Protein AF-A0A645HSS9-F1 (afdb_monomer_lite)

Foldseek 3Di:
DVLLLLCLVLVLVCLVPVPDPVSVVSNVVSVVVVVVVCVVLPDALLQLLLVCCCVVLVDPSVLSSLLCVLVLLLQQAPLDPVVNVVQCVSQVHPDSVSSSVSSCVSCVSVVRHNDVVVSVQDPVNSVVSSLVSCPDPRVVSRSDRDD

Secondary structure (DSSP, 8-state):
-HHHHHHHHHHHHHHH-TT-HHHHHHHHHHHHHHHHHHHHH---HHHHHHHHHHHHH---HHHHHHHHHHHHHHHHTTS-HHHHHHHHHHTT-SSHHHHHHHHHHHHHHTT--S-GGGGT--HHHHHHHHHHHHHSTTGGGSSS---

InterPro domains:
  IPR039697 Iron-type alcohol dehydrogenase-like [PTHR11496] (4-134)
  IPR056798 Fe-containing alcohol dehydrogenase-like, C-terminal [PF25137] (7-134)

Organism: NCBI:txid1076179

Radius of gyration: 15.41 Å; chains: 1; bounding box: 33×34×40 Å

pLDDT: mean 91.59, std 7.44, range [54.75, 98.5]

Sequence (147 aa):
MQSARRTLATLPALMQDLGSAQLRSEMAEAALMAGLAFSNTKTALAHSLSYDITLQHGVPHGLACSFSLPLVLEMALGADAAADAALLSIFDAGTPAAAVECLRGVLQGLGVATDPAHYGVPSQAWSAMVQKAASGPRGRNFIRSLN

Structure (mmCIF, N/CA/C/O backbone):
data_AF-A0A645HSS9-F1
#
_entry.id   AF-A0A645HSS9-F1
#
loop_
_atom_site.group_PDB
_atom_site.id
_atom_site.type_symbol
_atom_site.label_atom_id
_atom_site.label_alt_id
_atom_site.label_comp_id
_atom_site.label_asym_id
_atom_site.label_entity_id
_atom_site.label_seq_id
_atom_site.pdbx_PDB_ins_code
_atom_site.Cartn_x
_atom_site.Cartn_y
_atom_site.Cartn_z
_atom_site.occupancy
_atom_site.B_iso_or_equiv
_atom_site.auth_seq_id
_atom_site.auth_comp_id
_atom_site.auth_asym_id
_atom_site.auth_atom_id
_atom_site.pdbx_PDB_model_num
ATOM 1 N N . MET A 1 1 ? 5.059 9.992 2.684 1.00 88.12 1 MET A N 1
ATOM 2 C CA . MET A 1 1 ? 5.785 9.411 3.838 1.00 88.12 1 MET A CA 1
ATOM 3 C C . MET A 1 1 ? 4.985 9.523 5.131 1.00 88.12 1 MET A C 1
ATOM 5 O O . MET A 1 1 ? 4.641 8.490 5.685 1.00 88.12 1 MET A O 1
ATOM 9 N N . GLN A 1 2 ? 4.628 10.729 5.593 1.00 92.50 2 GLN A N 1
ATOM 10 C CA . GLN A 1 2 ? 3.932 10.912 6.879 1.00 92.50 2 GLN A CA 1
ATOM 11 C C . GLN A 1 2 ? 2.599 10.142 6.977 1.00 92.50 2 GLN A C 1
ATOM 13 O O . GLN A 1 2 ? 2.375 9.452 7.965 1.00 92.50 2 GLN A O 1
ATOM 18 N N . SER A 1 3 ? 1.759 10.174 5.934 1.00 95.69 3 SER A N 1
ATOM 19 C CA . SER A 1 3 ? 0.508 9.396 5.886 1.00 95.69 3 SER A CA 1
ATOM 20 C C . SER A 1 3 ? 0.729 7.887 6.022 1.00 95.69 3 SER A C 1
ATOM 22 O O . SER A 1 3 ? 0.000 7.225 6.757 1.00 95.69 3 SER A O 1
ATOM 24 N N . ALA A 1 4 ? 1.753 7.346 5.354 1.00 95.62 4 ALA A N 1
ATOM 25 C CA . ALA A 1 4 ? 2.100 5.930 5.422 1.00 95.62 4 ALA A CA 1
ATOM 26 C C . ALA A 1 4 ? 2.536 5.538 6.839 1.00 95.62 4 ALA A C 1
ATOM 28 O O . ALA A 1 4 ? 1.978 4.602 7.400 1.00 95.62 4 ALA A O 1
ATOM 29 N N . ARG A 1 5 ? 3.438 6.310 7.463 1.00 96.81 5 ARG A N 1
ATOM 30 C CA . ARG A 1 5 ? 3.869 6.071 8.852 1.00 96.81 5 ARG A CA 1
ATOM 31 C C . ARG A 1 5 ? 2.697 6.099 9.835 1.00 96.81 5 ARG A C 1
ATOM 33 O O . ARG A 1 5 ? 2.578 5.205 10.663 1.00 96.81 5 ARG A O 1
ATOM 40 N N . ARG A 1 6 ? 1.805 7.091 9.716 1.00 97.06 6 ARG A N 1
ATOM 41 C CA . ARG A 1 6 ? 0.606 7.183 10.569 1.00 97.06 6 ARG A CA 1
ATOM 42 C C . ARG A 1 6 ? -0.340 6.009 10.343 1.00 97.06 6 ARG A C 1
ATOM 44 O O . ARG A 1 6 ? -0.799 5.420 11.305 1.00 97.06 6 ARG A O 1
ATOM 51 N N . THR A 1 7 ? -0.561 5.611 9.091 1.00 97.50 7 THR A N 1
ATOM 52 C CA . THR A 1 7 ? -1.387 4.436 8.771 1.00 97.50 7 THR A CA 1
ATOM 53 C C . THR A 1 7 ? -0.823 3.166 9.409 1.00 97.50 7 THR A C 1
ATOM 55 O O . THR A 1 7 ? -1.568 2.431 10.048 1.00 97.50 7 THR A O 1
ATOM 58 N N . LEU A 1 8 ? 0.487 2.926 9.279 1.00 96.19 8 LEU A N 1
ATOM 59 C CA . LEU A 1 8 ? 1.146 1.737 9.833 1.00 96.19 8 LEU A CA 1
ATOM 60 C C . LEU A 1 8 ? 1.108 1.696 11.367 1.00 96.19 8 LEU A C 1
ATOM 62 O O . LEU A 1 8 ? 1.026 0.613 11.934 1.00 96.19 8 LEU A O 1
ATOM 66 N N . ALA A 1 9 ? 1.134 2.854 12.032 1.00 95.44 9 ALA A N 1
ATOM 67 C CA . ALA A 1 9 ? 1.014 2.938 13.486 1.00 95.44 9 ALA A CA 1
ATOM 68 C C . ALA A 1 9 ? -0.442 2.806 13.972 1.00 95.44 9 ALA A C 1
ATOM 70 O O . ALA A 1 9 ? -0.721 2.072 14.917 1.00 95.44 9 ALA A O 1
ATOM 71 N N . THR A 1 10 ? -1.377 3.508 13.329 1.00 97.88 10 THR A N 1
ATOM 72 C CA . THR A 1 10 ? -2.760 3.638 13.805 1.00 97.88 10 THR A CA 1
ATOM 73 C C . THR A 1 10 ? -3.630 2.446 13.416 1.00 97.88 10 THR A C 1
ATOM 75 O O . THR A 1 10 ? -4.440 2.007 14.227 1.00 97.88 10 THR A O 1
ATOM 78 N N . LEU A 1 11 ? -3.497 1.903 12.200 1.00 96.81 11 LEU A N 1
ATOM 79 C CA . LEU A 1 11 ? -4.420 0.877 11.703 1.00 96.81 11 LEU A CA 1
ATOM 80 C C . LEU A 1 11 ? -4.398 -0.417 12.541 1.00 96.81 11 LEU A C 1
ATOM 82 O O . LEU A 1 11 ? -5.481 -0.880 12.898 1.00 96.81 11 LEU A O 1
ATOM 86 N N . PRO A 1 12 ? -3.235 -0.986 12.924 1.00 96.44 12 PRO A N 1
ATOM 87 C CA . PRO A 1 12 ? -3.211 -2.167 13.787 1.00 96.44 12 PRO A CA 1
ATOM 88 C C . PRO A 1 12 ? -3.858 -1.919 15.152 1.00 96.44 12 PRO A C 1
ATOM 90 O O . PRO A 1 12 ? -4.610 -2.763 15.629 1.00 96.44 12 PRO A O 1
ATOM 93 N N . ALA A 1 13 ? -3.622 -0.749 15.757 1.00 97.00 13 ALA A N 1
ATOM 94 C CA . ALA A 1 13 ? -4.246 -0.375 17.024 1.00 97.00 13 ALA A CA 1
ATOM 95 C C . ALA A 1 13 ? -5.767 -0.211 16.875 1.00 97.00 13 ALA A C 1
ATOM 97 O O . ALA A 1 13 ? -6.530 -0.732 17.686 1.00 97.00 13 ALA A O 1
ATOM 98 N N . LEU A 1 14 ? -6.220 0.449 15.804 1.00 97.75 14 LEU A N 1
ATOM 99 C CA . LEU A 1 14 ? -7.640 0.642 15.514 1.00 97.75 14 LEU A CA 1
ATOM 100 C C . LEU A 1 14 ? -8.367 -0.691 15.298 1.00 97.75 14 LEU A C 1
ATOM 102 O O . LEU A 1 14 ? -9.508 -0.837 15.718 1.00 97.75 14 LEU A O 1
ATOM 106 N N . MET A 1 15 ? -7.710 -1.680 14.687 1.00 96.38 15 MET A N 1
ATOM 107 C CA . MET A 1 15 ? -8.275 -3.023 14.519 1.00 96.38 15 MET A CA 1
ATOM 108 C C . MET A 1 15 ? -8.519 -3.752 15.847 1.00 96.38 15 MET A C 1
ATOM 110 O O . MET A 1 15 ? -9.371 -4.635 15.891 1.00 96.38 15 MET A O 1
ATOM 114 N N . GLN A 1 16 ? -7.802 -3.391 16.916 1.00 96.31 16 GLN A N 1
ATOM 115 C CA . GLN A 1 16 ? -8.013 -3.943 18.260 1.00 96.31 16 GLN A CA 1
ATOM 116 C C . GLN A 1 16 ? -9.068 -3.166 19.064 1.00 96.31 16 GLN A C 1
ATOM 118 O O . GLN A 1 16 ? -9.665 -3.722 19.982 1.00 96.31 16 GLN A O 1
ATOM 123 N N . ASP A 1 17 ? -9.326 -1.903 18.713 1.00 97.06 17 ASP A N 1
ATOM 124 C CA . ASP A 1 17 ? -10.350 -1.064 19.340 1.00 97.06 17 ASP A CA 1
ATOM 125 C C . ASP A 1 17 ? -11.047 -0.160 18.312 1.00 97.06 17 ASP A C 1
ATOM 127 O O . ASP A 1 17 ? -10.752 1.030 18.158 1.00 97.06 17 ASP A O 1
ATOM 131 N N . LEU A 1 18 ? -12.033 -0.735 17.619 1.00 97.12 18 LEU A N 1
ATOM 132 C CA . LEU A 1 18 ? -12.827 -0.036 16.605 1.00 97.12 18 LEU A CA 1
ATOM 133 C C . LEU A 1 18 ? -13.694 1.095 17.191 1.00 97.12 18 LEU A C 1
ATOM 135 O O . LEU A 1 18 ? -14.174 1.947 16.438 1.00 97.12 18 LEU A O 1
ATOM 139 N N . GLY A 1 19 ? -13.917 1.103 18.510 1.00 97.69 19 GLY A N 1
ATOM 140 C CA . GLY A 1 19 ? -14.712 2.110 19.212 1.00 97.69 19 GLY A CA 1
ATOM 141 C C . GLY A 1 19 ? -13.943 3.396 19.519 1.00 97.69 19 GLY A C 1
ATOM 142 O O . GLY A 1 19 ? -14.563 4.430 19.778 1.00 97.69 19 GLY A O 1
ATOM 143 N N . SER A 1 20 ? -12.609 3.369 19.449 1.00 98.50 20 SER A N 1
ATOM 144 C CA . SER A 1 20 ? -11.770 4.523 19.767 1.00 98.50 20 SER A CA 1
ATOM 145 C C . SER A 1 20 ? -11.964 5.674 18.777 1.00 98.50 20 SER A C 1
ATOM 147 O O . SER A 1 20 ? -11.472 5.667 17.644 1.00 98.50 20 SER A O 1
ATOM 149 N N . ALA A 1 21 ? -12.650 6.728 19.225 1.00 98.31 21 ALA A N 1
ATOM 150 C CA . ALA A 1 21 ? -12.827 7.956 18.451 1.00 98.31 21 ALA A CA 1
ATOM 151 C C . ALA A 1 21 ? -11.485 8.614 18.088 1.00 98.31 21 ALA A C 1
ATOM 153 O O . ALA A 1 21 ? -11.352 9.187 17.004 1.00 98.31 21 ALA A O 1
ATOM 154 N N . GLN A 1 22 ? -10.485 8.494 18.967 1.00 98.31 22 GLN A N 1
ATOM 155 C CA . GLN A 1 22 ? -9.140 9.000 18.722 1.00 98.31 22 GLN A CA 1
ATOM 156 C C . GLN A 1 22 ? -8.472 8.253 17.561 1.00 98.31 22 GLN A C 1
ATOM 158 O O . GLN A 1 22 ? -8.101 8.888 16.576 1.00 98.31 22 GLN A O 1
ATOM 163 N N . LEU A 1 23 ? -8.390 6.917 17.619 1.00 98.38 23 LEU A N 1
ATOM 164 C CA . LEU A 1 23 ? -7.744 6.117 16.569 1.00 98.38 23 LEU A CA 1
ATOM 165 C C . LEU A 1 23 ? -8.464 6.263 15.220 1.00 98.38 23 LEU A C 1
ATOM 167 O O . LEU A 1 23 ? -7.825 6.350 14.171 1.00 98.38 23 LEU A O 1
ATOM 171 N N . ARG A 1 24 ? -9.800 6.371 15.228 1.00 98.44 24 ARG A N 1
ATOM 172 C CA . ARG A 1 24 ? -10.577 6.669 14.013 1.00 98.44 24 ARG A CA 1
ATOM 173 C C . ARG A 1 24 ? -10.232 8.038 13.424 1.00 98.44 24 ARG A C 1
ATOM 175 O O . ARG A 1 24 ? -10.141 8.157 12.203 1.00 98.44 24 ARG A O 1
ATOM 182 N N . SER A 1 25 ? -10.034 9.051 14.266 1.00 98.25 25 SER A N 1
ATOM 183 C CA . SER A 1 25 ? -9.658 10.403 13.827 1.00 98.25 25 SER A CA 1
ATOM 184 C C . SER A 1 25 ? -8.244 10.431 13.245 1.00 98.25 25 SER A C 1
ATOM 186 O O . SER A 1 25 ? -8.031 10.987 12.168 1.00 98.25 25 SER A O 1
ATOM 188 N N . GLU A 1 26 ? -7.293 9.762 13.898 1.00 98.31 26 GLU A N 1
ATOM 189 C CA . GLU A 1 26 ? -5.918 9.622 13.409 1.00 98.31 26 GLU A CA 1
ATOM 190 C C . GLU A 1 26 ? -5.867 8.904 12.051 1.00 98.31 26 GLU A C 1
ATOM 192 O O . GLU A 1 26 ? -5.184 9.361 11.129 1.00 98.31 26 GLU A O 1
ATOM 197 N N . MET A 1 27 ? -6.644 7.826 11.885 1.00 98.31 27 MET A N 1
ATOM 198 C CA . MET A 1 27 ? -6.727 7.093 10.621 1.00 98.31 27 MET A CA 1
ATOM 199 C C . MET A 1 27 ? -7.388 7.933 9.518 1.00 98.31 27 MET A C 1
ATOM 201 O O . MET A 1 27 ? -6.925 7.928 8.376 1.00 98.31 27 MET A O 1
ATOM 205 N N . ALA A 1 28 ? -8.436 8.697 9.844 1.00 97.94 28 ALA A N 1
ATOM 206 C CA . ALA A 1 28 ? -9.086 9.602 8.896 1.00 97.94 28 ALA A CA 1
ATOM 207 C C . ALA A 1 28 ? -8.129 10.699 8.403 1.00 97.94 28 ALA A C 1
ATOM 209 O O . ALA A 1 28 ? -8.070 10.985 7.207 1.00 97.94 28 ALA A O 1
ATOM 210 N N . GLU A 1 29 ? -7.328 11.274 9.298 1.00 98.00 29 GLU A N 1
ATOM 211 C CA . GLU A 1 29 ? -6.309 12.257 8.937 1.00 98.00 29 GLU A CA 1
ATOM 212 C C . GLU A 1 29 ? -5.191 11.622 8.090 1.00 98.00 29 GLU A C 1
ATOM 214 O O . GLU A 1 29 ? -4.801 12.187 7.068 1.00 98.00 29 GLU A O 1
ATOM 219 N N . ALA A 1 30 ? -4.719 10.417 8.435 1.00 97.62 30 ALA A N 1
ATOM 220 C CA . ALA A 1 30 ? -3.748 9.691 7.613 1.00 97.62 30 ALA A CA 1
ATOM 221 C C . ALA A 1 30 ? -4.275 9.438 6.185 1.00 97.62 30 ALA A C 1
ATOM 223 O O . ALA A 1 30 ? -3.545 9.649 5.209 1.00 97.62 30 ALA A O 1
ATOM 224 N N . ALA A 1 31 ? -5.550 9.057 6.055 1.00 96.38 31 ALA A N 1
ATOM 225 C CA . ALA A 1 31 ? -6.219 8.876 4.770 1.00 96.38 31 ALA A CA 1
ATOM 226 C C . ALA A 1 31 ? -6.360 10.196 3.991 1.00 96.38 31 ALA A C 1
ATOM 228 O O . ALA A 1 31 ? -6.080 10.224 2.792 1.00 96.38 31 ALA A O 1
ATOM 229 N N . LEU A 1 32 ? -6.717 11.301 4.655 1.00 96.38 32 LEU A N 1
ATOM 230 C CA . LEU A 1 32 ? -6.792 12.628 4.034 1.00 96.38 32 LEU A CA 1
ATOM 231 C C . LEU A 1 32 ? -5.435 13.059 3.466 1.00 96.38 32 LEU A C 1
ATOM 233 O O . LEU A 1 32 ? -5.345 13.478 2.313 1.00 96.38 32 LEU A O 1
ATOM 237 N N . MET A 1 33 ? -4.366 12.907 4.247 1.00 95.62 33 MET A N 1
ATOM 238 C CA . MET A 1 33 ? -3.007 13.235 3.815 1.00 95.62 33 MET A CA 1
ATOM 239 C C . MET A 1 33 ? -2.562 12.384 2.620 1.00 95.62 33 MET A C 1
ATOM 241 O O . MET A 1 33 ? -1.927 12.895 1.697 1.00 95.62 33 MET A O 1
ATOM 245 N N . ALA A 1 34 ? -2.900 11.090 2.612 1.00 93.00 34 ALA A N 1
ATOM 246 C CA . ALA A 1 34 ? -2.660 10.225 1.459 1.00 93.00 34 ALA A CA 1
ATOM 247 C C . ALA A 1 34 ? -3.453 10.697 0.227 1.00 93.00 34 ALA A C 1
ATOM 249 O O . ALA A 1 34 ? -2.896 10.753 -0.870 1.00 93.00 34 ALA A O 1
ATOM 250 N N . GLY A 1 35 ? -4.713 11.099 0.421 1.00 90.94 35 GLY A N 1
ATOM 251 C CA . GLY A 1 35 ? -5.580 11.681 -0.603 1.00 90.94 35 GLY A CA 1
ATOM 252 C C . GLY A 1 35 ? -4.981 12.925 -1.259 1.00 90.94 35 GLY A C 1
ATOM 253 O O . GLY A 1 35 ? -4.889 12.994 -2.483 1.00 90.94 35 GLY A O 1
ATOM 254 N N . LEU A 1 36 ? -4.514 13.876 -0.445 1.00 92.50 36 LEU A N 1
ATOM 255 C CA . LEU A 1 36 ? -3.866 15.109 -0.905 1.00 92.50 36 LEU A CA 1
ATOM 256 C C . LEU A 1 36 ? -2.552 14.843 -1.651 1.00 92.50 36 LEU A C 1
ATOM 258 O O . LEU A 1 36 ? -2.252 15.513 -2.635 1.00 92.50 36 LEU A O 1
ATOM 262 N N . ALA A 1 37 ? -1.766 13.861 -1.205 1.00 89.00 37 ALA A N 1
ATOM 263 C CA . ALA A 1 37 ? -0.532 13.496 -1.892 1.00 89.00 37 ALA A CA 1
ATOM 264 C C . ALA A 1 37 ? -0.820 12.887 -3.274 1.00 89.00 37 ALA A C 1
ATOM 266 O O . ALA A 1 37 ? -0.260 13.337 -4.275 1.00 89.00 37 ALA A O 1
ATOM 267 N N . PHE A 1 38 ? -1.711 11.891 -3.344 1.00 84.88 38 PHE A N 1
ATOM 268 C CA . PHE A 1 38 ? -2.005 11.200 -4.603 1.00 84.88 38 PHE A CA 1
ATOM 269 C C . PHE A 1 38 ? -2.753 12.094 -5.604 1.00 84.88 38 PHE A C 1
ATOM 271 O O . PHE A 1 38 ? -2.543 11.944 -6.810 1.00 84.88 38 PHE A O 1
ATOM 278 N N . SER A 1 39 ? -3.590 13.033 -5.148 1.00 84.75 39 SER A N 1
ATOM 279 C CA . SER A 1 39 ? -4.310 13.941 -6.052 1.00 84.75 39 SER A CA 1
ATOM 280 C C . SER A 1 39 ? -3.362 14.824 -6.872 1.00 84.75 39 SER A C 1
ATOM 282 O O . SER A 1 39 ? -3.690 15.178 -8.004 1.00 84.75 39 SER A O 1
ATOM 284 N N . ASN A 1 40 ? -2.165 15.111 -6.347 1.00 81.75 40 ASN A N 1
ATOM 285 C CA . ASN A 1 40 ? -1.150 15.913 -7.02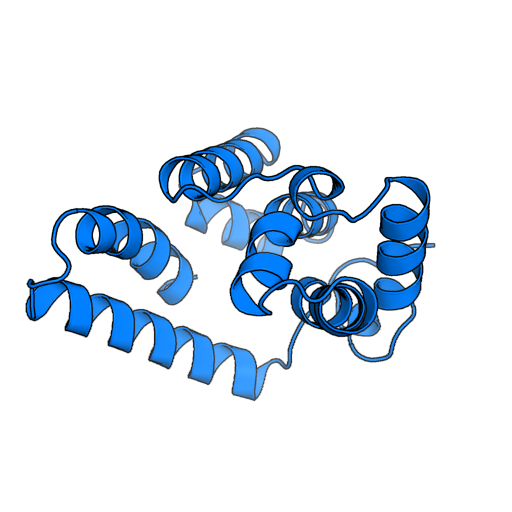4 1.00 81.75 40 ASN A CA 1
ATOM 286 C C . ASN A 1 40 ? -0.159 15.076 -7.855 1.00 81.75 40 ASN A C 1
ATOM 288 O O . ASN A 1 40 ? 0.342 15.547 -8.873 1.00 81.75 40 ASN A O 1
ATOM 292 N N . THR A 1 41 ? 0.130 13.834 -7.451 1.00 77.88 41 THR A N 1
ATOM 293 C CA . THR A 1 41 ? 1.151 12.986 -8.103 1.00 77.88 41 THR A CA 1
ATOM 294 C C . THR A 1 41 ? 0.586 11.908 -9.033 1.00 77.88 41 THR A C 1
ATOM 296 O O . THR A 1 41 ? 1.336 11.344 -9.828 1.00 77.88 41 THR A O 1
ATOM 299 N N . LYS A 1 42 ? -0.737 11.677 -9.004 1.00 71.50 42 LYS A N 1
ATOM 300 C CA . LYS A 1 42 ? -1.464 10.590 -9.690 1.00 71.50 42 LYS A CA 1
ATOM 301 C C . LYS A 1 42 ? -1.081 9.192 -9.165 1.00 71.50 42 LYS A C 1
ATOM 303 O O . LYS A 1 42 ? -0.081 8.989 -8.487 1.00 71.50 42 LYS A O 1
ATOM 308 N N . THR A 1 43 ? -1.933 8.197 -9.427 1.00 65.38 43 THR A N 1
ATOM 309 C CA . THR A 1 43 ? -1.770 6.826 -8.898 1.00 65.38 43 THR A CA 1
ATOM 310 C C . THR A 1 43 ? -0.685 6.022 -9.616 1.00 65.38 43 THR A C 1
ATOM 312 O O . THR A 1 43 ? -0.527 6.158 -10.830 1.00 65.38 43 THR A O 1
ATOM 315 N N . ALA A 1 44 ? -0.054 5.100 -8.883 1.00 75.38 44 ALA A N 1
ATOM 316 C CA . ALA A 1 44 ? 1.005 4.207 -9.358 1.00 75.38 44 ALA A CA 1
ATOM 317 C C . ALA A 1 44 ? 0.507 2.796 -9.766 1.00 75.38 44 ALA A C 1
ATOM 319 O O . ALA A 1 44 ? -0.694 2.543 -9.908 1.00 75.38 44 ALA A O 1
ATOM 320 N N . LEU A 1 45 ? 1.461 1.869 -9.919 1.00 82.75 45 LEU A N 1
ATOM 321 C CA . LEU A 1 45 ? 1.297 0.485 -10.376 1.00 82.75 45 LEU A CA 1
ATOM 322 C C . LEU A 1 45 ? 0.302 -0.348 -9.546 1.00 82.75 45 LEU A C 1
ATOM 324 O O . LEU A 1 45 ? -0.563 -0.992 -10.133 1.00 82.75 45 LEU A O 1
ATOM 328 N N . ALA A 1 46 ? 0.362 -0.284 -8.209 1.00 83.31 46 ALA A N 1
ATOM 329 C CA . ALA A 1 46 ? -0.523 -1.051 -7.315 1.00 83.31 46 ALA A CA 1
ATOM 330 C C . ALA A 1 46 ? -2.017 -0.800 -7.591 1.00 83.31 46 ALA A C 1
ATOM 332 O O . ALA A 1 46 ? -2.819 -1.727 -7.641 1.00 83.31 46 ALA A O 1
ATOM 333 N N . HIS A 1 47 ? -2.387 0.460 -7.844 1.00 86.38 47 HIS A N 1
ATOM 334 C CA . HIS A 1 47 ? -3.758 0.823 -8.207 1.00 86.38 47 HIS A CA 1
ATOM 335 C C . HIS A 1 47 ? -4.138 0.346 -9.609 1.00 86.38 47 HIS A C 1
ATOM 337 O O . HIS A 1 47 ? -5.289 0.010 -9.845 1.00 86.38 47 HIS A O 1
ATOM 343 N N . SER A 1 48 ? -3.203 0.355 -10.565 1.00 85.06 48 SER A N 1
ATOM 344 C CA . SER A 1 48 ? -3.485 -0.151 -11.914 1.00 85.06 48 SER A CA 1
ATOM 345 C C . SER A 1 48 ? -3.730 -1.658 -11.897 1.00 85.06 48 SER A C 1
ATOM 347 O O . SER A 1 48 ? -4.620 -2.142 -12.588 1.00 85.06 48 SER A O 1
ATOM 349 N N . LEU A 1 49 ? -2.946 -2.378 -11.096 1.00 88.75 49 LEU A N 1
ATOM 350 C CA . LEU A 1 49 ? -3.029 -3.821 -10.935 1.00 88.75 49 LEU A CA 1
ATOM 351 C C . LEU A 1 49 ? -4.326 -4.242 -10.229 1.00 88.75 49 LEU A C 1
ATOM 353 O O . LEU A 1 49 ? -4.990 -5.184 -10.656 1.00 88.75 49 LEU A O 1
ATOM 357 N N . SER A 1 50 ? -4.739 -3.505 -9.197 1.00 89.62 50 SER A N 1
ATOM 358 C CA . SER A 1 50 ? -5.920 -3.855 -8.407 1.00 89.62 50 SER A CA 1
ATOM 359 C C . SER A 1 50 ? -7.242 -3.789 -9.177 1.00 89.62 50 SER A C 1
ATOM 361 O O . SER A 1 50 ? -8.165 -4.521 -8.821 1.00 89.62 50 SER A O 1
ATOM 363 N N . TYR A 1 51 ? -7.356 -2.980 -10.240 1.00 88.12 51 TYR A N 1
ATOM 364 C CA . TYR A 1 51 ? -8.556 -2.965 -11.092 1.00 88.12 51 TYR A CA 1
ATOM 365 C C . TYR A 1 51 ? -8.789 -4.308 -11.781 1.00 88.12 51 TYR A C 1
ATOM 367 O O . TYR A 1 51 ? -9.901 -4.828 -11.722 1.00 88.12 51 TYR A O 1
ATOM 375 N N . ASP A 1 52 ? -7.753 -4.883 -12.397 1.00 88.00 52 ASP A N 1
ATOM 376 C CA . ASP A 1 52 ? -7.875 -6.161 -13.102 1.00 88.00 52 ASP A CA 1
ATOM 377 C C . ASP A 1 52 ? -8.227 -7.292 -12.129 1.00 88.00 52 ASP A C 1
ATOM 379 O O . ASP A 1 52 ? -9.124 -8.082 -12.415 1.00 88.00 52 ASP A O 1
ATOM 383 N N . ILE A 1 53 ? -7.605 -7.312 -10.947 1.00 91.69 53 ILE A N 1
ATOM 384 C CA . ILE A 1 53 ? -7.922 -8.277 -9.885 1.00 91.69 53 ILE A CA 1
ATOM 385 C C . ILE A 1 53 ? -9.385 -8.139 -9.449 1.00 91.69 53 ILE A C 1
ATOM 387 O O . ILE A 1 53 ? -10.109 -9.129 -9.372 1.00 91.69 53 ILE A O 1
ATOM 391 N N . THR A 1 54 ? -9.829 -6.910 -9.175 1.00 92.69 54 THR A N 1
ATOM 392 C CA . THR A 1 54 ? -11.196 -6.640 -8.705 1.00 92.69 54 THR A CA 1
ATOM 393 C C . THR A 1 54 ? -12.223 -7.083 -9.747 1.00 92.69 54 THR A C 1
ATOM 395 O O . THR A 1 54 ? -13.193 -7.755 -9.410 1.00 92.69 54 THR A O 1
ATOM 398 N N . LEU A 1 55 ? -12.003 -6.739 -11.019 1.00 91.38 55 LEU A N 1
ATOM 399 C CA . LEU A 1 55 ? -12.943 -7.024 -12.105 1.00 91.38 55 LEU A CA 1
ATOM 400 C C . LEU A 1 55 ? -12.977 -8.504 -12.500 1.00 91.38 55 LEU A C 1
ATOM 402 O O . LEU A 1 55 ? -14.048 -9.016 -12.808 1.00 91.38 55 LEU A O 1
ATOM 406 N N . GLN A 1 56 ? -11.827 -9.184 -12.515 1.00 92.31 56 GLN A N 1
ATOM 407 C CA . GLN A 1 56 ? -11.731 -10.565 -13.004 1.00 92.31 56 GLN A CA 1
ATOM 408 C C . GLN A 1 56 ? -11.940 -11.609 -11.902 1.00 92.31 56 GLN A C 1
ATOM 410 O O . GLN A 1 56 ? -12.426 -12.698 -12.192 1.00 92.31 56 GLN A O 1
ATOM 415 N N . HIS A 1 57 ? -11.599 -11.285 -10.650 1.00 92.25 57 HIS A N 1
ATOM 416 C CA . HIS A 1 57 ? -11.645 -12.229 -9.525 1.00 92.25 57 HIS A CA 1
ATOM 417 C C . HIS A 1 57 ? -12.609 -11.807 -8.406 1.00 92.25 57 HIS A C 1
ATOM 419 O O . HIS A 1 57 ? -12.738 -12.517 -7.414 1.00 92.25 57 HIS A O 1
ATOM 425 N N . GLY A 1 58 ? -13.290 -10.662 -8.531 1.00 92.44 58 GLY A N 1
ATOM 426 C CA . GLY A 1 58 ? -14.278 -10.201 -7.547 1.00 92.44 58 GLY A CA 1
ATOM 427 C C . GLY A 1 58 ? -13.684 -9.793 -6.194 1.00 92.44 58 GLY A C 1
ATOM 428 O O . GLY A 1 58 ? -14.419 -9.625 -5.222 1.00 92.44 58 GLY A O 1
ATOM 429 N N . VAL A 1 59 ? -12.361 -9.634 -6.108 1.00 94.31 59 VAL A N 1
ATOM 430 C CA . VAL A 1 59 ? -11.683 -9.274 -4.859 1.00 94.31 59 VAL A CA 1
ATOM 431 C C . VAL A 1 59 ? -11.968 -7.809 -4.517 1.00 94.31 59 VAL A C 1
ATOM 433 O O . VAL A 1 59 ? -11.795 -6.949 -5.382 1.00 94.31 59 VAL A O 1
ATOM 436 N N . PRO A 1 60 ? -12.335 -7.471 -3.266 1.00 94.25 60 PRO A N 1
ATOM 437 C CA . PRO A 1 60 ? -12.510 -6.083 -2.855 1.00 94.25 60 PRO A CA 1
ATOM 438 C C . PRO A 1 60 ? -11.272 -5.228 -3.151 1.00 94.25 60 PRO A C 1
ATOM 440 O O . PRO A 1 60 ? -10.152 -5.593 -2.793 1.00 94.25 60 PRO A O 1
ATOM 443 N N . HIS A 1 61 ? -11.479 -4.051 -3.746 1.00 92.31 61 HIS A N 1
ATOM 444 C CA . HIS A 1 61 ? -10.398 -3.191 -4.238 1.00 92.31 61 HIS A CA 1
ATOM 445 C C . HIS A 1 61 ? -9.324 -2.876 -3.186 1.00 92.31 61 HIS A C 1
ATOM 447 O O . HIS A 1 61 ? -8.134 -2.905 -3.490 1.00 92.31 61 HIS A O 1
ATOM 453 N N . GLY A 1 62 ? -9.729 -2.619 -1.937 1.00 90.88 62 GLY A N 1
ATOM 454 C CA . GLY A 1 62 ? -8.794 -2.380 -0.835 1.00 90.88 62 GLY A CA 1
ATOM 455 C C . GLY A 1 62 ? -7.862 -3.569 -0.583 1.00 90.88 62 GLY A C 1
ATOM 456 O O . GLY A 1 62 ? -6.662 -3.370 -0.433 1.00 90.88 62 GLY A O 1
ATOM 457 N N . LEU A 1 63 ? -8.382 -4.802 -0.614 1.00 93.12 63 LEU A N 1
ATOM 458 C CA . LEU A 1 63 ? -7.572 -6.017 -0.474 1.00 93.12 63 LEU A CA 1
ATOM 459 C C . LEU A 1 63 ? -6.658 -6.214 -1.686 1.00 93.12 63 LEU A C 1
ATOM 461 O O . LEU A 1 63 ? -5.463 -6.433 -1.505 1.00 93.12 63 LEU A O 1
ATOM 465 N N . ALA A 1 64 ? -7.201 -6.053 -2.897 1.00 93.19 64 ALA A N 1
ATOM 466 C CA . ALA A 1 64 ? -6.449 -6.147 -4.148 1.00 93.19 64 ALA A CA 1
ATOM 467 C C . ALA A 1 64 ? -5.271 -5.158 -4.202 1.00 93.19 64 ALA A C 1
ATOM 469 O O . ALA A 1 64 ? -4.173 -5.513 -4.626 1.00 93.19 64 ALA A O 1
ATOM 470 N N . CYS A 1 65 ? -5.473 -3.925 -3.727 1.00 92.00 65 CYS A N 1
ATOM 471 C CA . CYS A 1 65 ? -4.394 -2.963 -3.533 1.00 92.00 65 CYS A CA 1
ATOM 472 C C . CYS A 1 65 ? -3.393 -3.471 -2.488 1.00 92.00 65 CYS A C 1
ATOM 474 O O . CYS A 1 65 ? -2.205 -3.541 -2.787 1.00 92.00 65 CYS A O 1
ATOM 476 N N . SER A 1 66 ? -3.860 -3.858 -1.299 1.00 93.44 66 SER A N 1
ATOM 477 C CA . SER A 1 66 ? -3.015 -4.197 -0.148 1.00 93.44 66 SER A CA 1
ATOM 478 C C . SER A 1 66 ? -2.042 -5.347 -0.403 1.00 93.44 66 SER A C 1
ATOM 480 O O . SER A 1 66 ? -0.838 -5.152 -0.243 1.00 93.44 66 SER A O 1
ATOM 482 N N . PHE A 1 67 ? -2.507 -6.523 -0.842 1.00 93.00 67 PHE A N 1
ATOM 483 C CA . PHE A 1 67 ? -1.608 -7.679 -0.997 1.00 93.00 67 PHE A CA 1
ATOM 484 C C . PHE A 1 67 ? -0.611 -7.522 -2.154 1.00 93.00 67 PHE A C 1
ATOM 486 O O . PHE A 1 67 ? 0.390 -8.233 -2.203 1.00 93.00 67 PHE A O 1
ATOM 493 N N . SER A 1 68 ? -0.853 -6.576 -3.069 1.00 92.81 68 SER A N 1
ATOM 494 C CA . SER A 1 68 ? 0.078 -6.244 -4.151 1.00 92.81 68 SER A CA 1
ATOM 495 C C . SER A 1 68 ? 1.209 -5.298 -3.724 1.00 92.81 68 SER A C 1
ATOM 497 O O . SER A 1 68 ? 2.231 -5.220 -4.409 1.00 92.81 68 SER A O 1
ATOM 499 N N . LEU A 1 69 ? 1.061 -4.587 -2.597 1.00 94.75 69 LEU A N 1
ATOM 500 C CA . LEU A 1 69 ? 2.027 -3.577 -2.155 1.00 94.75 69 LEU A CA 1
ATOM 501 C C . LEU A 1 69 ? 3.437 -4.126 -1.890 1.00 94.75 69 LEU A C 1
ATOM 503 O O . LEU A 1 69 ? 4.374 -3.433 -2.283 1.00 94.75 69 LEU A O 1
ATOM 507 N N . PRO A 1 70 ? 3.642 -5.319 -1.288 1.00 95.38 70 PRO A N 1
ATOM 508 C CA . PRO A 1 70 ? 4.986 -5.864 -1.100 1.00 95.38 70 PRO A CA 1
ATOM 509 C C . PRO A 1 70 ? 5.749 -6.021 -2.418 1.00 95.38 70 PRO A C 1
ATOM 511 O O . PRO A 1 70 ? 6.872 -5.541 -2.527 1.00 95.38 70 PRO A O 1
ATOM 514 N N . LEU A 1 71 ? 5.107 -6.585 -3.449 1.00 93.56 71 LEU A N 1
ATOM 515 C CA . LEU A 1 71 ? 5.708 -6.713 -4.779 1.00 93.56 71 LEU A CA 1
ATOM 516 C C . LEU A 1 71 ? 6.021 -5.335 -5.380 1.00 93.56 71 LEU A C 1
ATOM 518 O O . LEU A 1 71 ? 7.104 -5.110 -5.907 1.00 93.56 71 LEU A O 1
ATOM 522 N N . VAL A 1 72 ? 5.083 -4.390 -5.297 1.00 92.69 72 VAL A N 1
ATOM 523 C CA . VAL A 1 72 ? 5.284 -3.044 -5.857 1.00 92.69 72 VAL A CA 1
ATOM 524 C C . VAL A 1 72 ? 6.412 -2.297 -5.135 1.00 92.69 72 VAL A C 1
ATOM 526 O O . VAL A 1 72 ? 7.162 -1.568 -5.782 1.00 92.69 72 VAL A O 1
ATOM 529 N N . LEU A 1 73 ? 6.565 -2.496 -3.824 1.00 94.81 73 LEU A N 1
ATOM 530 C CA . LEU A 1 73 ? 7.677 -1.959 -3.045 1.00 94.81 73 LEU A CA 1
ATOM 531 C C . LEU A 1 73 ? 9.011 -2.586 -3.475 1.00 94.81 73 LEU A C 1
ATOM 533 O O . LEU A 1 73 ? 9.953 -1.847 -3.751 1.00 94.81 73 LEU A O 1
ATOM 537 N N . GLU A 1 74 ? 9.075 -3.917 -3.602 1.00 94.50 74 GLU A N 1
ATOM 538 C CA . GLU A 1 74 ? 10.253 -4.639 -4.114 1.00 94.50 74 GLU A CA 1
ATOM 539 C C . GLU A 1 74 ? 10.687 -4.109 -5.488 1.00 94.50 74 GLU A C 1
ATOM 541 O O . GLU A 1 74 ? 11.867 -3.864 -5.720 1.00 94.50 74 GLU A O 1
ATOM 546 N N . MET A 1 75 ? 9.732 -3.878 -6.392 1.00 91.62 75 MET A N 1
ATOM 547 C CA . MET A 1 75 ? 10.009 -3.381 -7.742 1.00 91.62 75 MET A CA 1
ATOM 548 C C . MET A 1 75 ? 10.502 -1.928 -7.761 1.00 91.62 75 MET A C 1
ATOM 550 O O . MET A 1 75 ? 11.287 -1.558 -8.641 1.00 91.62 75 MET A O 1
ATOM 554 N N . ALA A 1 76 ? 10.014 -1.099 -6.833 1.00 92.44 76 ALA A N 1
ATOM 555 C CA . ALA A 1 76 ? 10.383 0.310 -6.735 1.00 92.44 76 ALA A CA 1
ATOM 556 C C . ALA A 1 76 ? 11.792 0.494 -6.159 1.00 92.44 76 ALA A C 1
ATOM 558 O O . ALA A 1 76 ? 12.510 1.391 -6.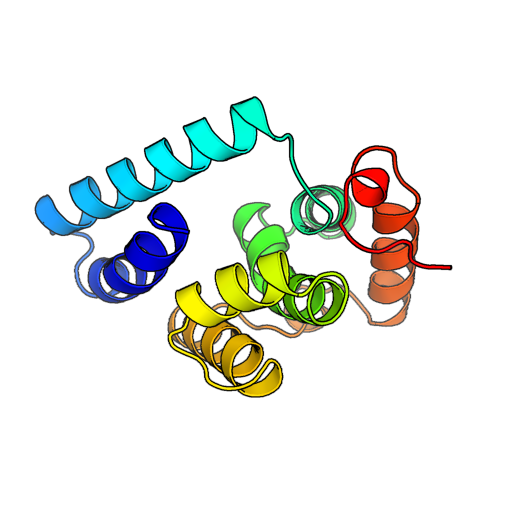599 1.00 92.44 76 ALA A O 1
ATOM 559 N N . LEU A 1 77 ? 12.178 -0.351 -5.200 1.00 93.88 77 LEU A N 1
ATOM 560 C CA . LEU A 1 77 ? 13.468 -0.258 -4.526 1.00 93.88 77 LEU A CA 1
ATOM 561 C C . LEU A 1 77 ? 14.636 -0.497 -5.503 1.00 93.88 77 LEU A C 1
ATOM 563 O O . LEU A 1 77 ? 14.588 -1.349 -6.398 1.00 93.88 77 LEU A O 1
ATOM 567 N N . GLY A 1 78 ? 15.700 0.288 -5.358 1.00 93.50 78 GLY A N 1
ATOM 568 C CA . GLY A 1 78 ? 16.868 0.265 -6.236 1.00 93.50 78 GLY A CA 1
ATOM 569 C C . GLY A 1 78 ? 16.636 0.911 -7.603 1.00 93.50 78 GLY A C 1
ATOM 570 O O . GLY A 1 78 ? 17.401 0.644 -8.532 1.00 93.50 78 GLY A O 1
ATOM 571 N N . ALA A 1 79 ? 15.561 1.687 -7.775 1.00 92.12 79 ALA A N 1
ATOM 572 C CA . ALA A 1 79 ? 15.333 2.488 -8.980 1.00 92.12 79 ALA A CA 1
ATOM 573 C C . ALA A 1 79 ? 15.905 3.909 -8.851 1.00 92.12 79 ALA A C 1
ATOM 575 O O . ALA A 1 79 ? 16.433 4.442 -9.823 1.00 92.12 79 ALA A O 1
ATOM 576 N N . ASP A 1 80 ? 15.820 4.506 -7.659 1.00 94.25 80 ASP A N 1
ATOM 577 C CA . ASP A 1 80 ? 16.334 5.842 -7.355 1.00 94.25 80 ASP A CA 1
ATOM 578 C C . ASP A 1 80 ? 16.719 5.939 -5.873 1.00 94.25 80 ASP A C 1
ATOM 580 O O . ASP A 1 80 ? 15.957 5.537 -4.996 1.00 94.25 80 ASP A O 1
ATOM 584 N N . ALA A 1 81 ? 17.888 6.509 -5.580 1.00 94.75 81 ALA A N 1
ATOM 585 C CA . ALA A 1 81 ? 18.425 6.538 -4.221 1.00 94.75 81 ALA A CA 1
ATOM 586 C C . ALA A 1 81 ? 17.604 7.418 -3.258 1.00 94.75 81 ALA A C 1
ATOM 588 O O . ALA A 1 81 ? 17.503 7.105 -2.070 1.00 94.75 81 ALA A O 1
ATOM 589 N N . ALA A 1 82 ? 17.011 8.516 -3.742 1.00 95.00 82 ALA A N 1
ATOM 590 C CA . ALA A 1 82 ? 16.192 9.390 -2.906 1.00 95.00 82 ALA A CA 1
ATOM 591 C C . ALA A 1 82 ? 14.830 8.747 -2.608 1.00 95.00 82 ALA A C 1
ATOM 593 O O . ALA A 1 82 ? 14.347 8.814 -1.473 1.00 95.00 82 ALA A O 1
ATOM 594 N N . ALA A 1 83 ? 14.235 8.080 -3.599 1.00 93.44 83 ALA A N 1
ATOM 595 C CA . ALA A 1 83 ? 13.036 7.275 -3.415 1.00 93.44 83 ALA A CA 1
ATOM 596 C C . ALA A 1 83 ? 13.280 6.114 -2.44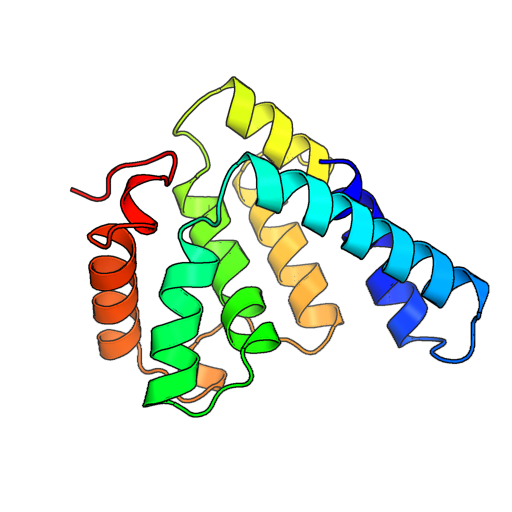3 1.00 93.44 83 ALA A C 1
ATOM 598 O O . ALA A 1 83 ? 12.465 5.903 -1.545 1.00 93.44 83 ALA A O 1
ATOM 599 N N . ASP A 1 84 ? 14.412 5.419 -2.558 1.00 95.81 84 ASP A N 1
ATOM 600 C CA . ASP A 1 84 ? 14.790 4.339 -1.645 1.00 95.81 84 ASP A CA 1
ATOM 601 C C . ASP A 1 84 ? 14.897 4.847 -0.207 1.00 95.81 84 ASP A C 1
ATOM 603 O O . ASP A 1 84 ? 14.260 4.293 0.687 1.00 95.81 84 ASP A O 1
ATOM 607 N N . ALA A 1 85 ? 15.621 5.947 0.021 1.00 96.62 85 ALA A N 1
ATOM 608 C CA . ALA A 1 85 ? 15.731 6.552 1.347 1.00 96.62 85 ALA A CA 1
ATOM 609 C C . ALA A 1 85 ? 14.350 6.918 1.923 1.00 96.62 85 ALA A C 1
ATOM 611 O O . ALA A 1 85 ? 14.052 6.623 3.083 1.00 96.62 85 ALA A O 1
ATOM 612 N N . ALA A 1 86 ? 13.475 7.504 1.100 1.00 95.56 86 ALA A N 1
ATOM 613 C CA . ALA A 1 86 ? 12.113 7.841 1.493 1.00 95.56 86 ALA A CA 1
ATOM 614 C C . ALA A 1 86 ? 11.276 6.597 1.840 1.00 95.56 86 ALA A C 1
ATOM 616 O O . ALA A 1 86 ? 10.585 6.598 2.860 1.00 95.56 86 ALA A O 1
ATOM 617 N N . LEU A 1 87 ? 11.339 5.535 1.033 1.00 96.25 87 LEU A N 1
ATOM 618 C CA . LEU A 1 87 ? 10.597 4.289 1.250 1.00 96.25 87 LEU A CA 1
ATOM 619 C C . LEU A 1 87 ? 11.095 3.537 2.486 1.00 96.25 87 LEU A C 1
ATOM 621 O O . LEU A 1 87 ? 10.284 3.145 3.321 1.00 96.25 87 LEU A O 1
ATOM 625 N N . LEU A 1 88 ? 12.411 3.397 2.650 1.00 97.56 88 LEU A N 1
ATOM 626 C CA . LEU A 1 88 ? 13.026 2.767 3.820 1.00 97.56 88 LEU A CA 1
ATOM 627 C C . LEU A 1 88 ? 12.666 3.508 5.112 1.00 97.56 88 LEU A C 1
ATOM 629 O O . LEU A 1 88 ? 12.326 2.876 6.114 1.00 97.56 88 LEU A O 1
ATOM 633 N N . SER A 1 89 ? 12.635 4.845 5.065 1.00 97.25 89 SER A N 1
ATOM 634 C CA . SER A 1 89 ? 12.231 5.664 6.209 1.00 97.25 89 SER A CA 1
ATOM 635 C C . SER A 1 89 ? 10.782 5.437 6.643 1.00 97.25 89 SER A C 1
ATOM 637 O O . SER A 1 89 ? 10.440 5.773 7.764 1.00 97.25 89 SER A O 1
ATOM 639 N N . ILE A 1 90 ? 9.892 4.886 5.811 1.00 97.31 90 ILE A N 1
ATOM 640 C CA . ILE A 1 90 ? 8.506 4.613 6.234 1.00 97.31 90 ILE A CA 1
ATOM 641 C C . ILE A 1 90 ? 8.464 3.484 7.270 1.00 97.31 90 ILE A C 1
ATOM 643 O O . ILE A 1 90 ? 7.625 3.516 8.167 1.00 97.31 90 ILE A O 1
ATOM 647 N N . PHE A 1 91 ? 9.379 2.525 7.146 1.00 96.38 91 PHE A N 1
ATOM 648 C CA . PHE A 1 91 ? 9.433 1.303 7.948 1.00 96.38 91 PHE A CA 1
ATOM 649 C C . PHE A 1 91 ? 10.572 1.312 8.976 1.00 96.38 91 PHE A C 1
ATOM 651 O O . PHE A 1 91 ? 10.796 0.298 9.628 1.00 96.38 91 PHE A O 1
ATOM 658 N N . ASP A 1 92 ? 11.320 2.419 9.081 1.00 96.12 92 ASP A N 1
ATOM 659 C CA . ASP A 1 92 ? 12.561 2.512 9.865 1.00 96.12 92 ASP A CA 1
ATOM 660 C C . ASP A 1 92 ? 13.542 1.361 9.539 1.00 96.12 92 ASP A C 1
ATOM 662 O O . ASP A 1 92 ? 14.229 0.815 10.402 1.00 96.12 92 ASP A O 1
ATOM 666 N N . ALA A 1 93 ? 13.590 0.972 8.260 1.00 96.56 93 ALA A N 1
ATOM 667 C CA . ALA A 1 93 ? 14.315 -0.201 7.792 1.00 96.56 93 ALA A CA 1
ATOM 668 C C . ALA A 1 93 ? 15.713 0.154 7.266 1.00 96.56 93 ALA A C 1
ATOM 670 O O . ALA A 1 93 ? 15.877 1.067 6.461 1.00 96.56 93 ALA A O 1
ATOM 671 N N . GLY A 1 94 ? 16.722 -0.627 7.662 1.00 95.50 94 GLY A N 1
ATOM 672 C CA . GLY A 1 94 ? 18.096 -0.473 7.166 1.00 95.50 94 GLY A CA 1
ATOM 673 C C . GLY A 1 94 ? 18.351 -1.098 5.789 1.00 95.50 94 GLY A C 1
ATOM 674 O O . GLY A 1 94 ? 19.381 -0.826 5.179 1.00 95.50 94 GLY A O 1
ATOM 675 N N . THR A 1 95 ? 17.445 -1.950 5.295 1.00 96.94 95 THR A N 1
ATOM 676 C CA . THR A 1 95 ? 17.592 -2.637 4.003 1.00 96.94 95 THR A CA 1
ATOM 677 C C . THR A 1 95 ? 16.257 -2.747 3.258 1.00 96.94 95 THR A C 1
ATOM 679 O O . THR A 1 95 ? 15.203 -2.818 3.899 1.00 96.94 95 THR A O 1
ATOM 682 N N . PRO A 1 96 ? 16.283 -2.839 1.912 1.00 96.56 96 PRO A N 1
ATOM 683 C CA . PRO A 1 96 ? 15.100 -3.116 1.095 1.00 96.56 96 PRO A CA 1
ATOM 684 C C . PRO A 1 96 ? 14.307 -4.344 1.558 1.00 96.56 96 PRO A C 1
ATOM 686 O O . PRO A 1 96 ? 13.092 -4.273 1.724 1.00 96.56 96 PRO A O 1
ATOM 689 N N . ALA A 1 97 ? 15.001 -5.453 1.835 1.00 97.12 97 ALA A N 1
ATOM 690 C CA . ALA A 1 97 ? 14.374 -6.692 2.287 1.00 97.12 97 ALA A CA 1
ATOM 691 C C . ALA A 1 97 ? 13.646 -6.516 3.630 1.00 97.12 97 ALA A C 1
ATOM 693 O O . ALA A 1 97 ? 12.531 -7.003 3.789 1.00 97.12 97 ALA A O 1
ATOM 694 N N . ALA A 1 98 ? 14.234 -5.770 4.572 1.00 97.75 98 ALA A N 1
ATOM 695 C CA . ALA A 1 98 ? 13.603 -5.500 5.862 1.00 97.75 98 ALA A CA 1
ATOM 696 C C . ALA A 1 98 ? 12.334 -4.638 5.727 1.00 97.75 98 ALA A C 1
ATOM 698 O O . ALA A 1 98 ? 11.349 -4.897 6.413 1.00 97.75 98 ALA A O 1
ATOM 699 N N . ALA A 1 99 ? 12.325 -3.649 4.826 1.00 97.56 99 ALA A N 1
ATOM 700 C CA . ALA A 1 99 ? 11.139 -2.829 4.566 1.00 97.56 99 ALA A CA 1
ATOM 701 C C . ALA A 1 99 ? 9.980 -3.661 3.994 1.00 97.56 99 ALA A C 1
ATOM 703 O O . ALA A 1 99 ? 8.836 -3.545 4.436 1.00 97.56 99 ALA A O 1
ATOM 704 N N . VAL A 1 100 ? 10.290 -4.530 3.032 1.00 97.56 100 VAL A N 1
ATOM 705 C CA . VAL A 1 100 ? 9.323 -5.439 2.410 1.00 9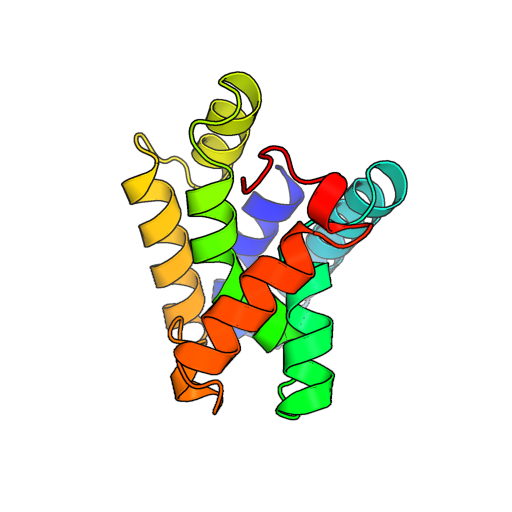7.56 100 VAL A CA 1
ATOM 706 C C . VAL A 1 100 ? 8.762 -6.423 3.432 1.00 97.56 100 VAL A C 1
ATOM 708 O O . VAL A 1 100 ? 7.546 -6.599 3.499 1.00 97.56 100 VAL A O 1
ATOM 711 N N . GLU A 1 101 ? 9.620 -7.025 4.255 1.00 97.31 101 GLU A N 1
ATOM 712 C CA . GLU A 1 101 ? 9.186 -7.976 5.277 1.00 97.31 101 GLU A CA 1
ATOM 713 C C . GLU A 1 101 ? 8.338 -7.302 6.362 1.00 97.31 101 GLU A C 1
ATOM 715 O O . GLU A 1 101 ? 7.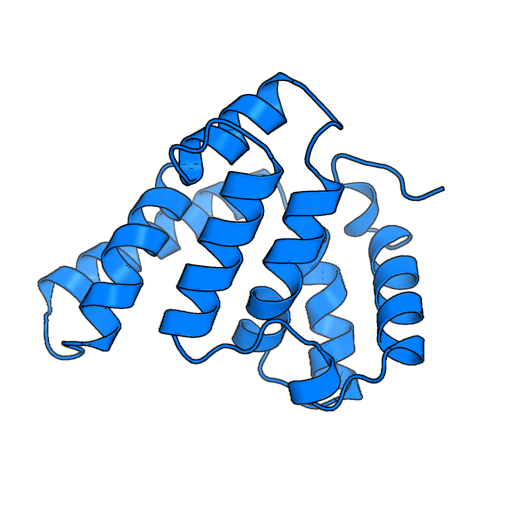304 -7.835 6.758 1.00 97.31 101 GLU A O 1
ATOM 720 N N . CYS A 1 102 ? 8.696 -6.082 6.775 1.00 97.12 102 CYS A N 1
ATOM 721 C CA . CYS A 1 102 ? 7.881 -5.285 7.690 1.00 97.12 102 CYS A CA 1
ATOM 722 C C . CYS A 1 102 ? 6.468 -5.061 7.129 1.00 97.12 102 CYS A C 1
ATOM 724 O O . CYS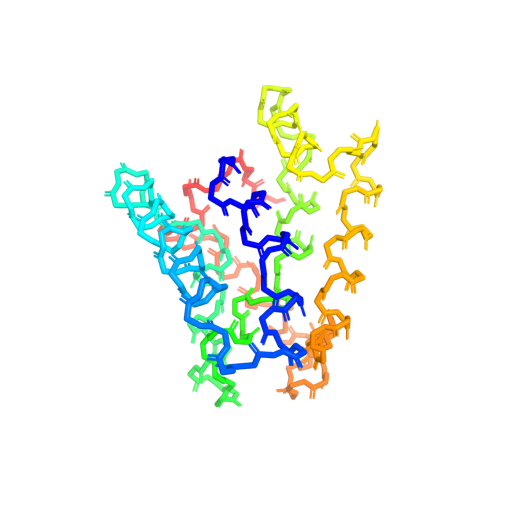 A 1 102 ? 5.475 -5.307 7.816 1.00 97.12 102 CYS A O 1
ATOM 726 N N . LEU A 1 103 ? 6.363 -4.663 5.857 1.00 97.19 103 LEU A N 1
ATOM 727 C CA . LEU A 1 103 ? 5.074 -4.480 5.199 1.00 97.19 103 LEU A CA 1
ATOM 728 C C . LEU A 1 103 ? 4.274 -5.790 5.124 1.00 97.19 103 LEU A C 1
ATOM 730 O O . LEU A 1 103 ? 3.073 -5.781 5.401 1.00 97.19 103 LEU A O 1
ATOM 734 N N . ARG A 1 104 ? 4.917 -6.916 4.783 1.00 97.38 104 ARG A N 1
ATOM 735 C CA . ARG A 1 104 ? 4.269 -8.240 4.771 1.00 97.38 104 ARG A CA 1
ATOM 736 C C . ARG A 1 104 ? 3.732 -8.606 6.152 1.00 97.38 104 ARG A C 1
ATOM 738 O O . ARG A 1 104 ? 2.568 -8.993 6.247 1.00 97.38 104 ARG A O 1
ATOM 745 N N . GLY A 1 105 ? 4.532 -8.417 7.198 1.00 96.94 105 GLY A N 1
ATOM 746 C CA . GLY A 1 105 ? 4.143 -8.688 8.579 1.00 96.94 105 GLY A CA 1
ATOM 747 C C . GLY A 1 105 ? 2.963 -7.835 9.044 1.00 96.94 105 GLY A C 1
ATOM 748 O O . GLY A 1 105 ? 2.025 -8.364 9.636 1.00 96.94 105 GLY A O 1
ATOM 749 N N . VAL A 1 106 ? 2.945 -6.536 8.718 1.00 96.25 106 VAL A N 1
ATOM 750 C CA . VAL A 1 106 ? 1.801 -5.661 9.035 1.00 96.25 106 VAL A CA 1
ATOM 751 C C . VAL A 1 106 ? 0.534 -6.140 8.330 1.00 96.25 106 VAL A C 1
ATOM 753 O O . VAL A 1 106 ? -0.505 -6.267 8.972 1.00 96.25 106 VAL A O 1
ATOM 756 N N . LEU A 1 107 ? 0.603 -6.447 7.032 1.00 96.94 107 LEU A N 1
ATOM 757 C CA . LEU A 1 107 ? -0.554 -6.943 6.281 1.00 96.94 107 LEU A CA 1
ATOM 758 C C . LEU A 1 107 ? -1.085 -8.263 6.856 1.00 96.94 107 LEU A C 1
ATOM 760 O O . LEU A 1 107 ? -2.286 -8.388 7.092 1.00 96.94 107 LEU A O 1
ATOM 764 N N . GLN A 1 108 ? -0.198 -9.210 7.158 1.00 96.12 108 GLN A N 1
ATOM 765 C CA . GLN A 1 108 ? -0.569 -10.482 7.779 1.00 96.12 108 GLN A CA 1
ATOM 766 C C . GLN A 1 108 ? -1.180 -10.284 9.171 1.00 96.12 108 GLN A C 1
ATOM 768 O O . GLN A 1 108 ? -2.191 -10.911 9.482 1.00 96.12 108 GLN A O 1
ATOM 773 N N . GLY A 1 109 ? -0.636 -9.370 9.981 1.00 95.56 109 GLY A N 1
ATOM 774 C CA . GLY A 1 109 ? -1.196 -8.998 11.285 1.00 95.56 109 GLY A CA 1
ATOM 775 C C . GLY A 1 109 ? -2.593 -8.369 11.199 1.00 95.56 109 GLY A C 1
ATOM 776 O O . GLY A 1 109 ? -3.367 -8.454 12.148 1.00 95.56 109 GLY A O 1
ATOM 777 N N . LEU A 1 110 ? -2.943 -7.793 10.046 1.00 95.38 110 LEU A N 1
ATOM 778 C CA . LEU A 1 110 ? -4.281 -7.285 9.727 1.00 95.38 110 LEU A CA 1
ATOM 779 C C . LEU A 1 110 ? -5.197 -8.349 9.090 1.00 95.38 110 LEU A C 1
ATOM 781 O O . LEU A 1 110 ? -6.314 -8.030 8.688 1.00 95.38 110 LEU A O 1
ATOM 785 N N . GLY A 1 111 ? -4.741 -9.601 8.972 1.00 94.88 111 GLY A N 1
ATOM 786 C CA . GLY A 1 111 ? -5.491 -10.691 8.343 1.00 94.88 111 GLY A CA 1
ATOM 787 C C . GLY A 1 111 ? -5.478 -10.667 6.811 1.00 94.88 111 GLY A C 1
ATOM 788 O O . GLY A 1 111 ? -6.294 -11.335 6.181 1.00 94.88 111 GLY A O 1
ATOM 789 N N . VAL A 1 112 ? -4.568 -9.908 6.195 1.00 96.19 112 VAL A N 1
ATOM 790 C CA . VAL A 1 112 ? -4.408 -9.830 4.739 1.00 96.19 112 VAL A CA 1
ATOM 791 C C . VAL A 1 112 ? -3.288 -10.777 4.310 1.00 96.19 112 VAL A C 1
ATOM 793 O O . VAL A 1 112 ? -2.107 -10.512 4.536 1.00 96.19 112 VAL A O 1
ATOM 796 N N . ALA A 1 113 ? -3.648 -11.881 3.652 1.00 94.94 113 ALA A N 1
ATOM 797 C CA . ALA A 1 113 ? -2.677 -12.750 2.991 1.00 94.94 113 ALA A CA 1
ATOM 798 C C . ALA A 1 113 ? -1.896 -11.972 1.917 1.00 94.94 113 ALA A C 1
ATOM 800 O O . ALA A 1 113 ? -2.464 -11.116 1.239 1.00 94.94 113 ALA A O 1
ATOM 801 N N . THR A 1 114 ? -0.609 -12.280 1.747 1.00 92.06 114 THR A N 1
ATOM 802 C CA . THR A 1 114 ? 0.278 -11.637 0.756 1.00 92.06 114 THR A CA 1
ATOM 803 C C . THR A 1 114 ? 0.528 -12.501 -0.485 1.00 92.06 114 THR A C 1
ATOM 805 O O . THR A 1 114 ? 1.260 -12.088 -1.383 1.00 92.06 114 THR A O 1
ATOM 808 N N . ASP A 1 115 ? -0.097 -13.680 -0.547 1.00 92.69 115 ASP A N 1
ATOM 809 C CA . ASP A 1 115 ? -0.125 -14.559 -1.715 1.00 92.69 115 ASP A CA 1
ATOM 810 C C . ASP A 1 115 ? -1.408 -14.300 -2.534 1.00 92.69 115 ASP A C 1
ATOM 812 O O . ASP A 1 115 ? -2.507 -14.529 -2.017 1.00 92.69 115 ASP A O 1
ATOM 816 N N . PRO A 1 116 ? -1.311 -13.849 -3.802 1.00 92.56 116 PRO A N 1
ATOM 817 C CA . PRO A 1 116 ? -2.469 -13.665 -4.679 1.00 92.56 116 PRO A CA 1
ATOM 818 C C . PRO A 1 116 ? -3.338 -14.924 -4.839 1.00 92.56 116 PRO A C 1
ATOM 820 O O . PRO A 1 116 ? -4.556 -14.804 -5.004 1.00 92.56 116 PRO A O 1
ATOM 823 N N . ALA A 1 117 ? -2.755 -16.126 -4.741 1.00 94.06 117 ALA A N 1
ATOM 824 C CA . ALA A 1 117 ? -3.497 -17.379 -4.867 1.00 94.06 117 ALA A CA 1
ATOM 825 C C . ALA A 1 117 ? -4.551 -17.549 -3.760 1.00 94.06 117 ALA A C 1
ATOM 827 O O . ALA A 1 117 ? -5.609 -18.128 -4.011 1.00 94.06 117 ALA A O 1
ATOM 828 N N . HIS A 1 118 ? -4.322 -16.968 -2.574 1.00 94.12 118 HIS A N 1
ATOM 829 C CA . HIS A 1 118 ? -5.297 -16.941 -1.479 1.00 94.12 118 HIS A CA 1
ATOM 830 C C . HIS A 1 118 ? -6.619 -16.270 -1.884 1.00 94.12 118 HIS A C 1
ATOM 832 O O . HIS A 1 118 ? -7.682 -16.638 -1.394 1.00 94.12 118 HIS A O 1
ATOM 838 N N . TYR A 1 119 ? -6.563 -15.316 -2.815 1.00 93.50 119 TYR A N 1
ATOM 839 C CA . TYR A 1 119 ? -7.723 -14.581 -3.318 1.00 93.50 119 TYR A CA 1
ATOM 840 C C . TYR A 1 119 ? -8.216 -15.104 -4.674 1.00 93.50 119 TYR A C 1
ATOM 842 O O . TYR A 1 119 ? -8.944 -14.409 -5.380 1.00 93.50 119 TYR A O 1
ATOM 850 N N . GLY A 1 120 ? -7.805 -16.314 -5.066 1.00 92.62 120 GLY A N 1
ATOM 851 C CA . GLY A 1 120 ? -8.219 -16.933 -6.325 1.00 92.62 120 GLY A CA 1
ATOM 852 C C . GLY A 1 120 ? -7.514 -16.378 -7.564 1.00 92.62 120 GLY A C 1
ATOM 853 O O . GLY A 1 120 ? -8.019 -16.567 -8.671 1.00 92.62 120 GLY A O 1
ATOM 854 N N . VAL A 1 121 ? -6.365 -15.708 -7.405 1.00 92.69 121 VAL A N 1
ATOM 855 C CA . VAL A 1 121 ? -5.541 -15.212 -8.519 1.00 92.69 121 VAL A CA 1
ATOM 856 C C . VAL A 1 121 ? -4.374 -16.183 -8.761 1.00 92.69 121 VAL A C 1
ATOM 858 O O . VAL A 1 121 ? -3.388 -16.146 -8.025 1.00 92.69 121 VAL A O 1
ATOM 861 N N . PRO A 1 122 ? -4.443 -17.073 -9.769 1.00 92.00 122 PRO A N 1
ATOM 862 C CA . PRO A 1 122 ? -3.379 -18.039 -10.028 1.00 92.00 122 PRO A CA 1
ATOM 863 C C . PRO A 1 122 ? -2.115 -17.352 -10.562 1.00 92.00 122 PRO A C 1
ATOM 865 O O . PRO A 1 122 ? -2.193 -16.334 -11.250 1.00 92.00 122 PRO A O 1
ATOM 868 N N . SER A 1 123 ? -0.942 -17.945 -10.317 1.00 88.81 123 SER A N 1
ATOM 869 C CA . SER A 1 123 ? 0.367 -17.339 -10.619 1.00 88.81 123 SER A CA 1
ATOM 870 C C . SER A 1 123 ? 0.528 -16.897 -12.080 1.00 88.81 123 SER A C 1
ATOM 872 O O . SER A 1 123 ? 1.085 -15.837 -12.344 1.00 88.81 123 SER A O 1
ATOM 874 N N . GLN A 1 124 ? -0.006 -17.666 -13.037 1.00 89.06 124 GLN A N 1
ATOM 875 C CA . GLN A 1 124 ? 0.040 -17.304 -14.458 1.00 89.06 124 GLN A CA 1
ATOM 876 C C . GLN A 1 124 ? -0.780 -16.041 -14.759 1.00 89.06 124 GLN A C 1
ATOM 878 O O . GLN A 1 124 ? -0.311 -15.154 -15.474 1.00 89.06 124 GLN A O 1
ATOM 883 N N . ALA A 1 125 ? -1.989 -15.943 -14.195 1.00 90.19 125 ALA A N 1
ATOM 884 C CA . ALA A 1 125 ? -2.827 -14.757 -14.335 1.00 90.19 125 ALA A CA 1
ATOM 885 C C . ALA A 1 125 ? -2.180 -13.556 -13.636 1.00 90.19 125 ALA A C 1
ATOM 887 O O . ALA A 1 125 ? -2.134 -12.470 -14.207 1.00 90.19 125 ALA A O 1
ATOM 888 N N . TRP A 1 126 ? -1.598 -13.768 -12.453 1.00 91.81 126 TRP A N 1
ATOM 889 C CA . TRP A 1 126 ? -0.871 -12.741 -11.713 1.00 91.81 126 TRP A CA 1
ATOM 890 C C . TRP A 1 126 ? 0.259 -12.115 -12.537 1.00 91.81 126 TRP A C 1
ATOM 892 O O . TRP A 1 126 ? 0.287 -10.898 -12.712 1.00 91.81 126 TRP A O 1
ATOM 902 N N . SER A 1 127 ? 1.156 -12.928 -13.104 1.00 89.19 127 SER A N 1
ATOM 903 C CA . SER A 1 127 ? 2.259 -12.428 -13.932 1.00 89.19 127 SER A CA 1
ATOM 904 C C . SER A 1 127 ? 1.760 -11.628 -15.139 1.00 89.19 127 SER A C 1
ATOM 906 O O . SER A 1 127 ? 2.283 -10.547 -15.416 1.00 89.19 127 SER A O 1
ATOM 908 N N . ALA A 1 128 ? 0.715 -12.111 -15.820 1.00 89.69 128 ALA A N 1
ATOM 909 C CA . ALA A 1 128 ? 0.112 -11.404 -16.948 1.00 89.69 128 ALA A CA 1
ATOM 910 C C . ALA A 1 128 ? -0.505 -10.057 -16.526 1.00 89.69 128 ALA A C 1
ATOM 912 O O . ALA A 1 128 ? -0.325 -9.048 -17.211 1.00 89.69 128 ALA A O 1
ATOM 913 N N . MET A 1 129 ? -1.188 -10.013 -15.378 1.00 91.31 129 MET A N 1
ATOM 914 C CA . MET A 1 129 ? -1.760 -8.781 -14.828 1.00 91.31 129 MET A CA 1
ATOM 915 C C . MET A 1 129 ? -0.678 -7.771 -14.438 1.00 91.31 129 MET A C 1
ATOM 917 O O . MET A 1 129 ? -0.825 -6.588 -14.739 1.00 91.31 129 MET A O 1
ATOM 921 N N . VAL A 1 130 ? 0.427 -8.212 -13.827 1.00 90.06 130 VAL A N 1
ATOM 922 C CA . VAL A 1 130 ? 1.559 -7.336 -13.475 1.00 90.06 130 VAL A CA 1
ATOM 923 C C . VAL A 1 130 ? 2.175 -6.710 -14.730 1.00 90.06 130 VAL A C 1
ATOM 925 O O . VAL A 1 130 ? 2.349 -5.491 -14.780 1.00 90.06 130 VAL A O 1
ATOM 928 N N . GLN A 1 131 ? 2.437 -7.506 -15.773 1.00 86.44 131 GLN A N 1
ATOM 929 C CA . GLN A 1 131 ? 2.968 -7.005 -17.049 1.00 86.44 131 GLN A CA 1
ATOM 930 C C . GLN A 1 131 ? 2.007 -6.016 -17.723 1.00 86.44 131 GLN A C 1
ATOM 932 O O . GLN A 1 131 ? 2.402 -4.922 -18.139 1.00 86.44 131 GLN A O 1
ATOM 937 N N . LYS A 1 132 ? 0.716 -6.360 -17.780 1.00 87.31 132 LYS A N 1
ATOM 938 C CA . LYS A 1 132 ? -0.320 -5.480 -18.330 1.00 87.31 132 LYS A CA 1
ATOM 939 C C . LYS A 1 132 ? -0.402 -4.163 -17.553 1.00 87.31 132 LYS A C 1
ATOM 941 O O . LYS A 1 132 ? -0.392 -3.097 -18.165 1.00 87.31 132 LYS A O 1
ATOM 946 N N . ALA A 1 133 ? -0.425 -4.215 -16.222 1.00 87.06 133 ALA A N 1
ATOM 947 C CA . ALA A 1 133 ? -0.487 -3.030 -15.372 1.00 87.06 133 ALA A CA 1
ATOM 948 C C . ALA A 1 133 ? 0.730 -2.115 -15.566 1.00 87.06 133 ALA A C 1
ATOM 950 O O . ALA A 1 133 ? 0.568 -0.896 -15.623 1.00 87.06 133 ALA A O 1
ATOM 951 N N . ALA A 1 134 ? 1.923 -2.690 -15.728 1.00 83.88 134 ALA A N 1
ATOM 952 C CA . ALA A 1 134 ? 3.156 -1.944 -15.956 1.00 83.88 134 ALA A CA 1
ATOM 953 C C . ALA A 1 134 ? 3.219 -1.267 -17.333 1.00 83.88 134 ALA A C 1
ATOM 955 O O . ALA A 1 134 ? 3.653 -0.122 -17.434 1.00 83.88 134 ALA A O 1
ATOM 956 N N . SER A 1 135 ? 2.729 -1.936 -18.379 1.00 83.00 135 SER A N 1
ATOM 957 C CA . SER A 1 135 ? 2.659 -1.371 -19.738 1.00 83.00 135 SER A CA 1
ATOM 958 C C . SER A 1 135 ? 1.555 -0.311 -19.915 1.00 83.00 135 SER A C 1
ATOM 960 O O . SER A 1 135 ? 1.584 0.490 -20.856 1.00 83.00 135 SER A O 1
ATOM 962 N N . GLY A 1 136 ? 0.576 -0.279 -19.004 1.00 80.75 136 GLY A N 1
ATOM 963 C CA . GLY A 1 136 ? -0.558 0.637 -19.048 1.00 80.75 136 GLY A CA 1
ATOM 964 C C . GLY A 1 136 ? -0.204 2.106 -18.753 1.00 80.75 136 GLY A C 1
ATOM 965 O O . GLY A 1 136 ? 0.854 2.411 -18.200 1.00 80.75 136 GLY A O 1
ATOM 966 N N . PRO A 1 137 ? -1.115 3.061 -19.040 1.00 75.38 137 PRO A N 1
ATOM 967 C CA . PRO A 1 137 ? -0.865 4.496 -18.860 1.00 75.38 137 PRO A CA 1
ATOM 968 C C . PRO A 1 137 ? -0.449 4.902 -17.441 1.00 75.38 137 PRO A C 1
ATOM 970 O O . PRO A 1 137 ? 0.320 5.843 -17.281 1.00 75.38 137 PRO A O 1
ATOM 973 N N . ARG A 1 138 ? -0.960 4.201 -16.418 1.00 74.50 138 ARG A N 1
ATOM 974 C CA . ARG A 1 138 ? -0.620 4.432 -15.004 1.00 74.50 138 ARG A CA 1
ATOM 975 C C . ARG A 1 138 ? 0.657 3.699 -14.585 1.00 74.50 138 ARG A C 1
ATOM 977 O O . ARG A 1 138 ? 1.397 4.227 -13.763 1.00 74.50 138 ARG A O 1
ATOM 984 N N . GLY A 1 139 ? 0.934 2.533 -15.173 1.00 75.38 139 GLY A N 1
ATOM 985 C CA . GLY A 1 139 ? 2.192 1.806 -14.989 1.00 75.38 139 GLY A CA 1
ATOM 986 C C . GLY A 1 139 ? 3.401 2.592 -15.485 1.00 75.38 139 GLY A C 1
ATOM 987 O O . GLY A 1 139 ? 4.425 2.604 -14.819 1.00 75.38 139 GLY A O 1
ATOM 988 N N . ARG A 1 140 ? 3.249 3.373 -16.561 1.00 78.31 140 ARG A N 1
ATOM 989 C CA . ARG A 1 140 ? 4.300 4.282 -17.059 1.00 78.31 140 ARG A CA 1
ATOM 990 C C . ARG A 1 140 ? 4.675 5.424 -16.106 1.00 78.31 140 ARG A C 1
ATOM 992 O O . ARG A 1 140 ? 5.725 6.024 -16.287 1.00 78.31 140 ARG A O 1
ATOM 999 N N . ASN A 1 141 ? 3.843 5.724 -15.105 1.00 79.56 141 ASN A N 1
ATOM 1000 C CA . ASN A 1 141 ? 4.187 6.679 -14.044 1.00 79.56 141 ASN A CA 1
ATOM 1001 C C . ASN A 1 141 ? 4.972 6.015 -12.897 1.00 79.56 141 ASN A C 1
ATOM 1003 O O . ASN A 1 141 ? 5.323 6.685 -11.928 1.00 79.56 141 ASN A O 1
ATOM 1007 N N . PHE A 1 142 ? 5.187 4.697 -12.951 1.00 84.38 142 PHE A N 1
ATOM 1008 C CA . PHE A 1 142 ? 5.988 3.980 -11.970 1.00 84.38 142 PHE A CA 1
ATOM 1009 C C . PHE A 1 142 ? 7.473 4.290 -12.168 1.00 84.38 142 PHE A C 1
ATOM 1011 O O . PHE A 1 142 ? 7.938 4.466 -13.291 1.00 84.38 142 PHE A O 1
ATOM 1018 N N . ILE A 1 143 ? 8.223 4.339 -11.067 1.00 82.31 143 ILE A N 1
ATOM 1019 C CA . ILE A 1 143 ? 9.625 4.782 -11.060 1.00 82.31 143 ILE A CA 1
ATOM 1020 C C . ILE A 1 143 ? 10.558 3.886 -11.892 1.00 82.31 143 ILE A C 1
ATOM 1022 O O . ILE A 1 143 ? 11.626 4.322 -12.312 1.00 82.31 143 ILE A O 1
ATOM 1026 N N . ARG A 1 144 ? 10.146 2.643 -12.165 1.00 80.06 144 ARG A N 1
ATOM 1027 C CA . ARG A 1 144 ? 10.889 1.676 -12.975 1.00 80.06 144 ARG A CA 1
ATOM 1028 C C . ARG A 1 144 ? 10.096 1.289 -14.221 1.00 80.06 144 ARG A C 1
ATOM 1030 O O . ARG A 1 144 ? 8.910 0.983 -14.136 1.00 80.06 144 ARG A O 1
ATOM 1037 N N . SER A 1 145 ? 10.774 1.228 -15.366 1.00 70.50 145 SER A N 1
ATOM 1038 C CA . SER A 1 145 ? 10.235 0.561 -16.558 1.00 70.50 145 SER A CA 1
ATOM 1039 C C . SER A 1 145 ? 10.467 -0.946 -16.446 1.00 70.50 145 SER A C 1
ATOM 1041 O O . SER A 1 145 ? 11.591 -1.374 -16.190 1.00 70.50 145 SER A O 1
ATOM 1043 N N . LEU A 1 146 ? 9.411 -1.743 -16.614 1.00 65.81 146 LEU A N 1
ATOM 1044 C CA . LEU A 1 146 ? 9.526 -3.197 -16.728 1.00 65.81 146 LEU A CA 1
ATOM 1045 C C . LEU A 1 146 ? 9.717 -3.529 -18.210 1.00 65.81 146 LEU A C 1
ATOM 1047 O O . LEU A 1 146 ? 8.735 -3.578 -18.949 1.00 65.81 146 LEU A O 1
ATOM 1051 N N . ASN A 1 147 ? 10.974 -3.665 -18.631 1.00 54.75 147 ASN A N 1
ATOM 1052 C CA . ASN A 1 147 ? 11.352 -4.142 -19.963 1.00 54.75 147 ASN A CA 1
ATOM 1053 C C . ASN A 1 147 ? 11.732 -5.618 -19.895 1.00 54.75 147 ASN A C 1
ATOM 1055 O O . ASN A 1 147 ? 12.422 -5.982 -18.915 1.00 54.75 147 ASN A O 1
#